Protein AF-A0AAW2L3M1-F1 (afdb_monomer)

Structure (mmCIF, N/CA/C/O backbone):
data_AF-A0AAW2L3M1-F1
#
_entry.id   AF-A0AAW2L3M1-F1
#
loop_
_atom_site.group_PDB
_atom_site.id
_atom_site.type_symbol
_atom_site.label_atom_id
_atom_site.label_alt_id
_atom_site.label_comp_id
_atom_site.label_asym_id
_atom_site.label_entity_id
_atom_site.label_seq_id
_atom_site.pdbx_PDB_ins_code
_atom_site.Cartn_x
_atom_site.Cartn_y
_atom_site.Cartn_z
_atom_site.occupancy
_atom_site.B_iso_or_equiv
_atom_site.auth_seq_id
_atom_site.auth_comp_id
_atom_site.auth_asym_id
_atom_site.auth_atom_id
_atom_site.pdbx_PDB_model_num
ATOM 1 N N . MET A 1 1 ? -17.867 -6.428 -8.859 1.00 43.53 1 MET A N 1
ATOM 2 C CA . MET A 1 1 ? -16.856 -5.504 -8.291 1.00 43.53 1 MET A CA 1
ATOM 3 C C . MET A 1 1 ? -17.599 -4.397 -7.557 1.00 43.53 1 MET A C 1
ATOM 5 O O . MET A 1 1 ? -18.505 -3.834 -8.151 1.00 43.53 1 MET A O 1
ATOM 9 N N . ARG A 1 2 ? -17.295 -4.099 -6.286 1.00 47.75 2 ARG A N 1
ATOM 10 C CA . ARG A 1 2 ? -17.884 -2.924 -5.616 1.00 47.75 2 ARG A CA 1
ATOM 11 C C . ARG A 1 2 ? -17.188 -1.676 -6.167 1.00 47.75 2 ARG A C 1
ATOM 13 O O . ARG A 1 2 ? -15.985 -1.535 -5.982 1.00 47.75 2 ARG A O 1
ATOM 20 N N . HIS A 1 3 ? -17.898 -0.830 -6.908 1.00 47.97 3 HIS A N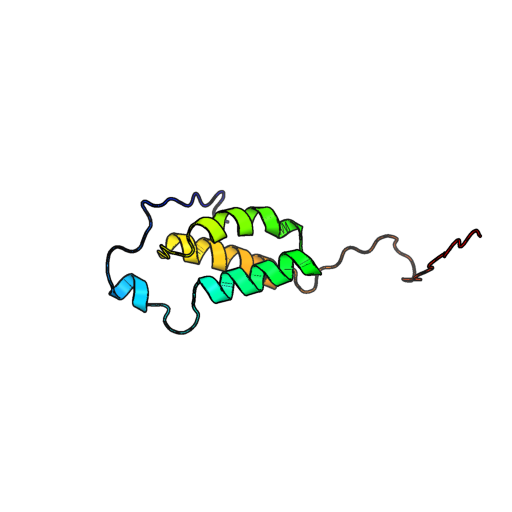 1
ATOM 21 C CA . HIS A 1 3 ? -17.343 0.428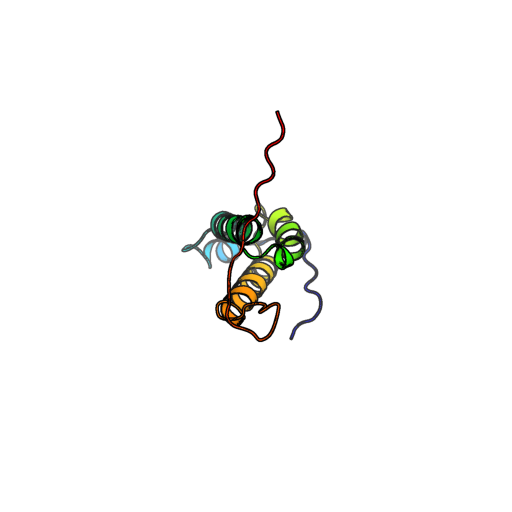 -7.414 1.00 47.97 3 HIS A CA 1
ATOM 22 C C . HIS A 1 3 ? -17.356 1.497 -6.316 1.00 47.97 3 HIS A C 1
ATOM 24 O O . HIS A 1 3 ? -18.366 1.683 -5.646 1.00 47.97 3 HIS A O 1
ATOM 30 N N . GLY A 1 4 ? -16.216 2.175 -6.136 1.00 67.38 4 GLY A N 1
ATOM 31 C CA . GLY A 1 4 ? -16.087 3.388 -5.321 1.00 67.38 4 GLY A CA 1
ATOM 32 C C . GLY A 1 4 ? -16.335 3.208 -3.821 1.00 67.38 4 GLY A C 1
ATOM 33 O O . GLY A 1 4 ? -17.281 3.780 -3.283 1.00 67.38 4 GLY A O 1
ATOM 34 N N . ILE A 1 5 ? -15.472 2.461 -3.118 1.00 69.75 5 ILE A N 1
ATOM 35 C CA . ILE A 1 5 ? -15.502 2.413 -1.646 1.00 69.75 5 ILE A CA 1
ATOM 36 C C . ILE A 1 5 ? -15.183 3.817 -1.105 1.00 69.75 5 ILE A C 1
ATOM 38 O O . ILE A 1 5 ? -14.037 4.260 -1.142 1.00 69.75 5 ILE A O 1
ATOM 42 N N . LYS A 1 6 ? -16.202 4.527 -0.606 1.00 78.81 6 LYS A N 1
ATOM 43 C CA . LYS A 1 6 ? -16.028 5.793 0.116 1.00 78.81 6 LYS A CA 1
ATOM 44 C C . LYS A 1 6 ? -15.695 5.493 1.574 1.00 78.81 6 LYS A C 1
ATOM 46 O O . LYS A 1 6 ? -16.530 4.947 2.294 1.00 78.81 6 LYS A O 1
ATOM 51 N N . LEU A 1 7 ? -14.482 5.854 1.985 1.00 81.56 7 LEU A N 1
ATOM 52 C CA . LEU A 1 7 ? -14.032 5.755 3.372 1.00 81.56 7 LEU A CA 1
ATOM 53 C C . LEU A 1 7 ? -14.363 7.045 4.132 1.00 81.56 7 LEU A C 1
ATOM 55 O O . LEU A 1 7 ? -14.299 8.146 3.584 1.00 81.56 7 LEU A O 1
ATOM 59 N N . SER A 1 8 ? -14.763 6.913 5.394 1.00 83.75 8 SER A N 1
ATOM 60 C CA . SER A 1 8 ? -15.159 8.024 6.256 1.00 83.75 8 SER A CA 1
ATOM 61 C C . SER A 1 8 ? -14.806 7.746 7.711 1.00 83.75 8 SER A C 1
ATOM 63 O O . SER A 1 8 ? -14.942 6.627 8.195 1.00 83.75 8 SER A O 1
ATOM 65 N N . LYS A 1 9 ? -14.495 8.809 8.464 1.00 79.19 9 LYS A N 1
ATOM 66 C CA . LYS A 1 9 ? -14.253 8.735 9.915 1.00 79.19 9 LYS A CA 1
ATOM 67 C C . LYS A 1 9 ? -15.441 8.155 10.696 1.00 79.19 9 LYS A C 1
ATOM 69 O O . LYS A 1 9 ? -15.247 7.604 11.772 1.00 79.19 9 LYS A O 1
ATOM 74 N N . LYS A 1 10 ? -16.665 8.216 10.156 1.00 81.44 10 LYS A N 1
ATOM 75 C CA . LYS A 1 10 ? -17.854 7.595 10.773 1.00 81.44 10 LYS A CA 1
ATOM 76 C C . LYS A 1 10 ? -17.781 6.061 10.829 1.00 81.44 10 LYS A C 1
ATOM 78 O O . LYS A 1 10 ? -18.526 5.455 11.588 1.00 81.44 10 LYS A O 1
ATOM 83 N N . GLN A 1 11 ? -16.900 5.453 10.032 1.00 79.75 11 GLN A N 1
ATOM 84 C CA . GLN A 1 11 ? -16.664 4.007 9.962 1.00 79.75 11 GLN A CA 1
ATOM 85 C C . GLN A 1 11 ? -15.502 3.564 10.865 1.00 79.75 11 GLN A C 1
ATOM 87 O O . GLN A 1 11 ? -14.967 2.473 10.686 1.00 79.75 11 GLN A O 1
ATOM 92 N N . SER A 1 12 ? -15.067 4.425 11.788 1.00 77.81 12 SER A N 1
ATOM 93 C CA . SER A 1 12 ? -14.106 4.060 12.831 1.00 77.81 12 SER A CA 1
ATOM 94 C C . SER A 1 12 ? -14.697 2.957 13.720 1.00 77.81 12 SER A C 1
ATOM 96 O O . SER A 1 12 ? -15.917 2.940 13.915 1.00 77.81 12 SER A O 1
ATOM 98 N N . PRO A 1 13 ? -13.865 2.045 14.248 1.00 74.56 13 PRO A N 1
ATOM 99 C CA . PRO A 1 13 ? -14.342 0.982 15.121 1.00 74.56 13 PRO A CA 1
ATOM 100 C C . PRO A 1 13 ? -14.916 1.602 16.399 1.00 74.56 13 PRO A C 1
ATOM 102 O O . PRO A 1 13 ? -14.396 2.604 16.894 1.00 74.56 13 PRO A O 1
ATOM 105 N N . LYS A 1 14 ? -16.021 1.041 16.897 1.00 77.50 14 LYS A N 1
ATOM 106 C CA . LYS A 1 14 ? -16.737 1.564 18.074 1.00 77.50 14 LYS A CA 1
ATOM 107 C C . LYS A 1 14 ? -16.524 0.719 19.323 1.00 77.50 14 LYS A C 1
ATOM 109 O O . LYS A 1 14 ? -16.859 1.166 20.414 1.00 77.50 14 LYS A O 1
ATOM 114 N N . THR A 1 15 ? -16.005 -0.493 19.158 1.00 75.81 15 THR A N 1
ATOM 115 C CA . THR A 1 15 ? -15.802 -1.458 20.241 1.00 75.81 15 THR A CA 1
ATOM 116 C C . THR A 1 15 ? -14.398 -2.053 20.185 1.00 75.81 15 THR A C 1
ATOM 118 O O . THR A 1 15 ? -13.809 -2.188 19.109 1.00 75.81 15 THR A O 1
ATOM 121 N N . ASP A 1 16 ? -13.873 -2.448 21.346 1.00 70.12 16 ASP A N 1
ATOM 122 C CA . ASP A 1 16 ? -12.558 -3.094 21.459 1.00 70.12 16 ASP A CA 1
ATOM 123 C C . ASP A 1 16 ? -12.499 -4.456 20.753 1.00 70.12 16 ASP A C 1
ATOM 125 O O . ASP A 1 16 ? -11.431 -4.889 20.318 1.00 70.12 16 ASP A O 1
ATOM 129 N N . GLU A 1 17 ? -13.641 -5.126 20.582 1.00 69.38 17 GLU A N 1
ATOM 130 C CA . GLU A 1 17 ? -13.722 -6.370 19.814 1.00 69.38 17 GLU A CA 1
ATOM 131 C C . GLU A 1 17 ? -13.488 -6.139 18.318 1.00 69.38 17 GLU A C 1
ATOM 133 O O . GLU A 1 17 ? -12.748 -6.892 17.683 1.00 69.38 17 GLU A O 1
ATOM 138 N N . GLU A 1 18 ? -14.040 -5.059 17.751 1.00 68.94 18 GLU A N 1
ATOM 139 C CA . GLU A 1 18 ? -13.790 -4.688 16.354 1.00 68.94 18 GLU A CA 1
ATOM 140 C C . GLU A 1 18 ? -12.322 -4.329 16.106 1.00 68.94 18 GLU A C 1
ATOM 142 O O . GLU A 1 18 ? -11.805 -4.616 15.026 1.00 68.94 18 GLU A O 1
ATOM 147 N N . LEU A 1 19 ? -11.648 -3.748 17.104 1.00 67.06 19 LEU A N 1
ATOM 148 C CA . LEU A 1 19 ? -10.213 -3.461 17.065 1.00 67.06 19 LEU A CA 1
ATOM 149 C C . LEU A 1 19 ? -9.364 -4.741 17.139 1.00 67.06 19 LEU A C 1
ATOM 151 O O . LEU A 1 19 ? -8.371 -4.864 16.422 1.00 67.06 19 LEU A O 1
ATOM 155 N N . LYS A 1 20 ? -9.749 -5.708 17.981 1.00 65.94 20 LYS A N 1
ATOM 156 C CA . LYS A 1 20 ? -8.982 -6.945 18.228 1.00 65.94 20 LYS A CA 1
ATOM 157 C C . LYS A 1 20 ? -9.176 -8.040 17.182 1.00 65.94 20 LYS A C 1
ATOM 159 O O . LYS A 1 20 ? -8.327 -8.920 17.072 1.00 65.94 20 LYS A O 1
ATOM 164 N N . ARG A 1 21 ? -10.245 -7.988 16.383 1.00 65.81 21 ARG A N 1
ATOM 165 C CA . ARG A 1 21 ? -10.605 -9.027 15.398 1.00 65.81 21 ARG A CA 1
ATOM 166 C C . ARG A 1 21 ? -9.532 -9.296 14.327 1.00 65.81 21 ARG A C 1
ATOM 168 O O . ARG A 1 21 ? -9.568 -10.339 13.679 1.00 65.81 21 ARG A O 1
ATOM 175 N N . ARG A 1 22 ? -8.556 -8.397 14.149 1.00 62.97 22 ARG A N 1
ATOM 176 C CA . ARG A 1 22 ? -7.392 -8.570 13.258 1.00 62.97 22 ARG A CA 1
ATOM 177 C C . ARG A 1 22 ? -6.077 -8.330 14.005 1.00 62.97 22 ARG A C 1
ATOM 179 O O . ARG A 1 22 ? -5.328 -7.414 13.688 1.00 62.97 22 ARG A O 1
ATOM 186 N N . SER A 1 23 ? -5.797 -9.154 15.010 1.00 58.59 23 SER A N 1
ATOM 187 C CA . SER A 1 23 ? -4.612 -9.034 15.874 1.00 58.59 23 SER A CA 1
ATOM 188 C C . SER A 1 23 ? -3.281 -9.399 15.209 1.00 58.59 23 SER A C 1
ATOM 190 O O . SER A 1 23 ? -2.230 -9.030 15.721 1.00 58.59 23 SER A O 1
ATOM 192 N N . ASN A 1 24 ? -3.296 -10.133 14.093 1.00 68.75 24 ASN A N 1
ATOM 193 C CA . ASN A 1 24 ? -2.068 -10.738 13.559 1.00 68.75 24 ASN A CA 1
ATOM 194 C C . ASN A 1 24 ? -1.241 -9.775 12.691 1.00 68.75 24 ASN A C 1
ATOM 196 O O . ASN A 1 24 ? -0.037 -9.963 12.553 1.00 68.75 24 ASN A O 1
ATOM 200 N N . ILE A 1 25 ? -1.874 -8.765 12.083 1.00 75.12 25 ILE A N 1
ATOM 201 C CA . ILE A 1 25 ? -1.216 -7.772 11.222 1.00 75.12 25 ILE A CA 1
ATOM 202 C C . ILE A 1 25 ? -1.813 -6.404 11.532 1.00 75.12 25 ILE A C 1
ATOM 204 O O . ILE A 1 25 ? -3.023 -6.206 11.412 1.00 75.12 25 ILE A O 1
ATOM 208 N N . THR A 1 26 ? -0.967 -5.442 11.896 1.00 84.88 26 THR A N 1
ATOM 209 C CA . THR A 1 26 ? -1.417 -4.070 12.130 1.00 84.88 26 THR A CA 1
ATOM 210 C C . THR A 1 26 ? -1.739 -3.378 10.808 1.00 84.88 26 THR A C 1
ATOM 212 O O . THR A 1 26 ? -1.069 -3.564 9.790 1.00 84.88 26 THR A O 1
ATOM 215 N N . TYR A 1 27 ? -2.762 -2.526 10.819 1.00 87.25 27 TYR A N 1
ATOM 216 C CA . TYR A 1 27 ? -3.132 -1.731 9.645 1.00 87.25 27 TYR A CA 1
ATOM 217 C C . TYR A 1 27 ? -1.967 -0.861 9.150 1.00 87.25 27 TYR A C 1
ATOM 219 O O . TYR A 1 27 ? -1.756 -0.715 7.948 1.00 87.25 27 TYR A O 1
ATOM 227 N N . THR A 1 28 ? -1.179 -0.313 10.078 1.00 87.31 28 THR A N 1
ATOM 228 C CA . THR A 1 28 ? 0.021 0.477 9.780 1.00 87.31 28 THR A CA 1
ATOM 229 C C . THR A 1 28 ? 1.073 -0.337 9.036 1.00 87.31 28 THR A C 1
ATOM 231 O O . THR A 1 28 ? 1.616 0.156 8.050 1.00 87.31 28 THR A O 1
ATOM 234 N N . SER A 1 29 ? 1.307 -1.591 9.440 1.00 89.62 29 SER A N 1
ATOM 235 C CA . SER A 1 29 ? 2.205 -2.506 8.730 1.00 89.62 29 SER A CA 1
ATOM 236 C C . SER A 1 29 ? 1.727 -2.752 7.296 1.00 89.62 29 SER A C 1
ATOM 238 O O . SER A 1 29 ? 2.499 -2.560 6.359 1.00 89.62 29 SER A O 1
ATOM 240 N N . ALA A 1 30 ? 0.439 -3.056 7.100 1.00 91.00 30 ALA A N 1
ATOM 241 C CA . ALA A 1 30 ? -0.120 -3.287 5.767 1.00 91.00 30 ALA A CA 1
ATOM 242 C C . ALA A 1 30 ? -0.011 -2.050 4.853 1.00 91.00 30 ALA A C 1
ATOM 244 O O . ALA A 1 30 ? 0.389 -2.164 3.694 1.00 91.00 30 ALA A O 1
ATOM 245 N N . VAL A 1 31 ? -0.322 -0.859 5.373 1.00 92.00 31 VAL A N 1
ATOM 246 C CA . VAL A 1 31 ? -0.172 0.408 4.637 1.00 92.00 31 VAL A CA 1
ATOM 247 C C . VAL A 1 31 ? 1.296 0.677 4.289 1.00 92.00 31 VAL A C 1
ATOM 249 O O . VAL A 1 31 ? 1.579 1.092 3.168 1.00 92.00 31 VAL A O 1
ATOM 252 N N . GLY A 1 32 ? 2.231 0.395 5.202 1.00 93.69 32 GLY A N 1
ATOM 253 C CA . GLY A 1 32 ? 3.670 0.525 4.955 1.00 93.69 32 GLY A CA 1
ATOM 254 C C . GLY A 1 32 ? 4.168 -0.398 3.840 1.00 93.69 32 GLY A C 1
ATOM 255 O O . GLY A 1 32 ? 4.887 0.043 2.946 1.00 93.69 32 GLY A O 1
ATOM 256 N N . SER A 1 33 ? 3.723 -1.656 3.821 1.00 93.75 33 SER A N 1
ATOM 257 C CA . SER A 1 33 ? 4.053 -2.585 2.733 1.00 93.75 33 SER A CA 1
ATOM 258 C C . SER A 1 33 ? 3.505 -2.116 1.381 1.00 93.75 33 SER A C 1
ATOM 260 O O . SER A 1 33 ? 4.194 -2.220 0.370 1.00 93.75 33 SER A O 1
ATOM 262 N N . ILE A 1 34 ? 2.290 -1.556 1.345 1.00 94.81 34 ILE A N 1
ATOM 263 C CA . ILE A 1 34 ? 1.716 -0.999 0.109 1.00 94.81 34 ILE A CA 1
ATOM 264 C C . ILE A 1 34 ? 2.500 0.241 -0.349 1.00 94.81 34 ILE A C 1
ATOM 266 O O . ILE A 1 34 ? 2.734 0.394 -1.546 1.00 94.81 34 ILE A O 1
ATOM 270 N N . GLN A 1 35 ? 2.951 1.097 0.572 1.00 96.19 35 GLN A N 1
ATOM 271 C CA . GLN A 1 35 ? 3.797 2.255 0.254 1.00 96.19 35 GLN A CA 1
ATOM 272 C C . GLN A 1 35 ? 5.098 1.848 -0.441 1.00 96.19 35 GLN A C 1
ATOM 274 O O . GLN A 1 35 ? 5.470 2.472 -1.433 1.00 96.19 35 GLN A O 1
ATOM 279 N N . TYR A 1 36 ? 5.750 0.784 0.031 1.00 95.75 36 TYR A N 1
ATOM 280 C CA . TYR A 1 36 ? 6.945 0.246 -0.618 1.00 95.75 36 TYR A CA 1
ATOM 281 C C . TYR A 1 36 ? 6.657 -0.199 -2.060 1.00 95.75 36 TYR A C 1
ATOM 283 O O . TYR A 1 36 ? 7.351 0.196 -2.993 1.00 95.75 36 TYR A O 1
ATOM 291 N N . VAL A 1 37 ? 5.570 -0.949 -2.265 1.00 94.19 37 VAL A N 1
ATOM 292 C CA . VAL A 1 37 ? 5.149 -1.404 -3.600 1.00 94.19 37 VAL A CA 1
ATOM 293 C C . VAL A 1 37 ? 4.869 -0.224 -4.539 1.00 94.19 37 VAL A C 1
ATOM 295 O O . VAL A 1 37 ? 5.287 -0.251 -5.695 1.00 94.19 37 VAL A O 1
ATOM 298 N N . VAL A 1 38 ? 4.216 0.832 -4.044 1.00 95.06 38 VAL A N 1
ATOM 299 C CA . VAL A 1 38 ? 3.951 2.057 -4.815 1.00 95.06 38 VAL A CA 1
ATOM 300 C C . VAL A 1 38 ? 5.240 2.760 -5.239 1.00 95.06 38 VAL A C 1
ATOM 302 O O . VAL A 1 38 ? 5.321 3.218 -6.375 1.00 95.06 38 VAL A O 1
ATOM 305 N N . GLN A 1 39 ? 6.237 2.838 -4.355 1.00 94.50 39 GLN A N 1
ATOM 306 C CA . GLN A 1 39 ? 7.517 3.490 -4.651 1.00 94.50 39 GLN A CA 1
ATOM 307 C C . GLN A 1 39 ? 8.378 2.699 -5.636 1.00 94.50 39 GLN A C 1
ATOM 309 O O . GLN A 1 39 ? 9.047 3.305 -6.466 1.00 94.50 39 GLN A O 1
ATOM 314 N N . CYS A 1 40 ? 8.380 1.369 -5.544 1.00 92.06 40 CYS A N 1
ATOM 315 C CA . CYS A 1 40 ? 9.315 0.551 -6.313 1.00 92.06 40 CYS A CA 1
ATOM 316 C C . CYS A 1 40 ? 8.768 0.110 -7.669 1.00 92.06 40 CYS A C 1
ATOM 318 O O . CYS A 1 40 ? 9.497 0.134 -8.654 1.00 92.06 40 CYS A O 1
ATOM 320 N N . THR A 1 41 ? 7.520 -0.360 -7.723 1.00 87.75 41 THR A N 1
ATOM 321 C CA . THR A 1 41 ? 7.048 -1.116 -8.894 1.00 87.75 41 THR A CA 1
ATOM 322 C C . THR A 1 41 ? 5.675 -0.698 -9.390 1.00 87.75 41 THR A C 1
ATOM 324 O O . THR A 1 41 ? 5.391 -0.885 -10.569 1.00 87.75 41 THR A O 1
ATOM 327 N N . ARG A 1 42 ? 4.802 -0.154 -8.532 1.00 89.12 42 ARG A N 1
ATOM 328 C CA . ARG A 1 42 ? 3.364 -0.006 -8.820 1.00 89.12 42 ARG A CA 1
ATOM 329 C C . ARG A 1 42 ? 2.793 1.359 -8.429 1.00 89.12 42 ARG A C 1
ATOM 331 O O . ARG A 1 42 ? 1.920 1.443 -7.556 1.00 89.12 42 ARG A O 1
ATOM 338 N N . PRO A 1 43 ? 3.232 2.440 -9.101 1.00 92.19 43 PRO A N 1
ATOM 339 C CA . PRO A 1 43 ? 2.767 3.796 -8.812 1.00 92.19 43 PRO A CA 1
ATOM 340 C C . PRO A 1 43 ? 1.269 3.995 -9.092 1.00 92.19 43 PRO A C 1
ATOM 342 O O . PRO A 1 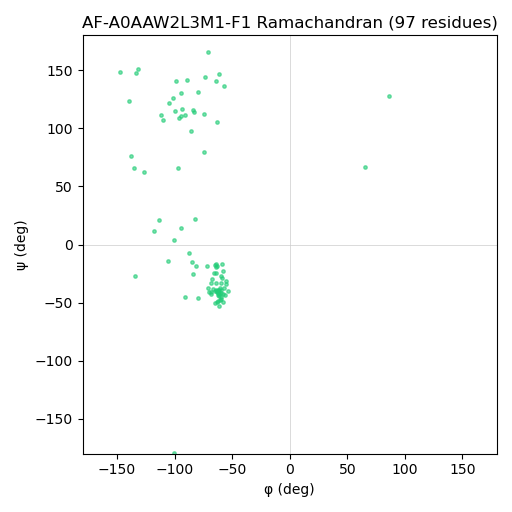43 ? 0.650 4.894 -8.528 1.00 92.19 43 PRO A O 1
ATOM 345 N N . ASP A 1 44 ? 0.643 3.130 -9.892 1.00 91.00 44 ASP A N 1
ATOM 346 C CA . ASP A 1 44 ? -0.788 3.180 -10.212 1.00 91.00 44 ASP A CA 1
ATOM 347 C C . ASP A 1 44 ? -1.705 2.972 -8.988 1.00 91.00 44 ASP A C 1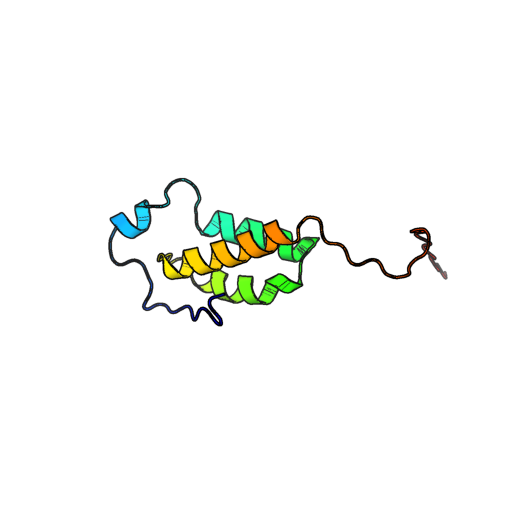
ATOM 349 O O . ASP A 1 44 ? -2.870 3.370 -8.997 1.00 91.00 44 ASP A O 1
ATOM 353 N N . VAL A 1 45 ? -1.181 2.411 -7.894 1.00 92.69 45 VAL A N 1
ATOM 354 C CA . VAL A 1 45 ? -1.907 2.219 -6.625 1.00 92.69 45 VAL A CA 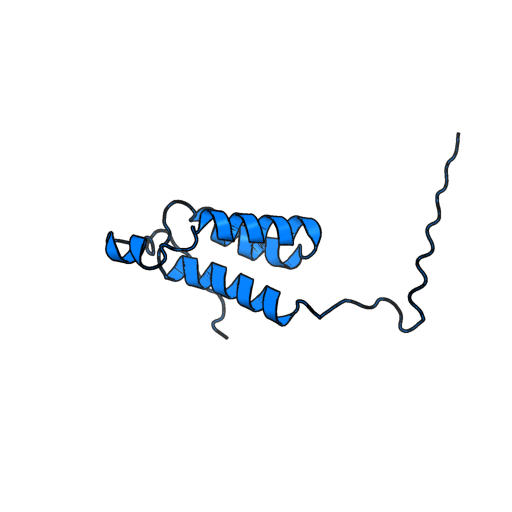1
ATOM 355 C C . VAL A 1 45 ? -1.809 3.443 -5.696 1.00 92.69 45 VAL A C 1
ATOM 357 O O . VAL A 1 45 ? -2.524 3.513 -4.692 1.00 92.69 45 VAL A O 1
ATOM 360 N N . ALA A 1 46 ? -0.991 4.450 -6.028 1.00 94.06 46 ALA A N 1
ATOM 361 C CA . ALA A 1 46 ? -0.697 5.597 -5.161 1.00 94.06 46 ALA A CA 1
ATOM 362 C C . ALA A 1 46 ? -1.953 6.329 -4.666 1.00 94.06 46 ALA A C 1
ATOM 364 O O . ALA A 1 46 ? -2.048 6.687 -3.489 1.00 94.06 46 ALA A O 1
ATOM 365 N N . TYR A 1 47 ? -2.955 6.502 -5.532 1.00 93.56 47 TYR A N 1
ATOM 366 C CA . TYR A 1 47 ? -4.206 7.148 -5.139 1.00 93.56 47 TYR A CA 1
ATOM 367 C C . TYR A 1 47 ? -4.946 6.343 -4.064 1.00 93.56 47 TYR A C 1
ATOM 369 O O . TYR A 1 47 ? -5.314 6.893 -3.025 1.00 93.56 47 TYR A O 1
ATOM 377 N N . ALA A 1 48 ? -5.120 5.036 -4.273 1.00 92.31 48 ALA A N 1
ATOM 378 C CA . ALA A 1 48 ? -5.813 4.170 -3.323 1.00 92.31 48 ALA A CA 1
ATOM 379 C C . ALA A 1 48 ? -5.091 4.146 -1.967 1.00 92.31 48 ALA A C 1
ATOM 381 O O . ALA A 1 48 ? -5.727 4.281 -0.917 1.00 92.31 48 ALA A O 1
ATOM 382 N N . LEU A 1 49 ? -3.758 4.082 -1.997 1.00 93.44 49 LEU A N 1
ATOM 383 C CA . LEU A 1 49 ? -2.926 4.192 -0.807 1.00 93.44 49 LEU A CA 1
ATOM 384 C C . LEU A 1 49 ? -3.163 5.515 -0.069 1.00 93.44 49 LEU A C 1
ATOM 386 O O . LEU A 1 49 ? -3.448 5.494 1.127 1.00 93.44 49 LEU A O 1
ATOM 390 N N . SER A 1 50 ? -3.140 6.646 -0.782 1.00 92.94 50 SER A N 1
ATOM 391 C CA . SER A 1 50 ? -3.338 7.985 -0.207 1.00 92.94 50 SER A CA 1
ATOM 392 C C . SER A 1 50 ? -4.688 8.166 0.493 1.00 92.94 50 SER A C 1
ATOM 394 O O . SER A 1 50 ? -4.819 8.989 1.399 1.00 92.94 50 SER A O 1
ATOM 396 N N . VAL A 1 51 ? -5.711 7.417 0.073 1.00 91.38 51 VAL A N 1
ATOM 397 C CA . VAL A 1 51 ? -7.031 7.421 0.711 1.00 91.38 51 VAL A CA 1
ATOM 398 C C . VAL A 1 51 ? -7.004 6.547 1.963 1.00 91.38 51 VAL A C 1
ATOM 400 O O . VAL A 1 51 ? -7.469 6.978 3.016 1.00 91.38 51 VAL A O 1
ATOM 403 N N . THR A 1 52 ? -6.426 5.345 1.884 1.00 89.69 52 THR A N 1
ATOM 404 C CA . THR A 1 52 ? -6.345 4.416 3.027 1.00 89.69 52 THR A CA 1
ATOM 405 C C . THR A 1 52 ? -5.410 4.891 4.145 1.00 89.69 52 THR A C 1
ATOM 407 O O . THR A 1 52 ? -5.708 4.663 5.320 1.00 89.69 52 THR A O 1
ATOM 410 N N . SER A 1 53 ? -4.321 5.599 3.833 1.00 90.00 53 SER A N 1
ATOM 411 C CA . SER A 1 53 ? -3.341 6.063 4.827 1.00 90.00 53 SER A CA 1
ATOM 412 C C . SER A 1 53 ? -3.913 7.091 5.808 1.00 90.00 53 SER A C 1
ATOM 414 O O . SER A 1 53 ? -3.476 7.162 6.953 1.00 90.00 53 SER A O 1
ATOM 416 N N . ARG A 1 54 ? -4.964 7.822 5.419 1.00 89.25 54 ARG A N 1
ATOM 417 C CA . ARG A 1 54 ? -5.634 8.832 6.263 1.00 89.25 54 ARG A CA 1
ATOM 418 C C . ARG A 1 54 ? -6.302 8.254 7.512 1.00 89.25 54 ARG A C 1
ATOM 420 O O . ARG A 1 54 ? -6.633 9.009 8.421 1.00 89.25 54 ARG A O 1
ATOM 427 N N . TYR A 1 55 ? -6.527 6.940 7.551 1.00 85.38 55 TYR A N 1
ATOM 428 C CA . TYR A 1 55 ? -7.296 6.261 8.598 1.00 85.38 55 TYR A CA 1
ATOM 429 C C . TYR A 1 55 ? -6.448 5.313 9.460 1.00 85.38 55 TYR A C 1
ATOM 431 O O . TYR A 1 55 ? -6.995 4.435 10.119 1.00 85.38 55 TYR A O 1
ATOM 439 N N . GLN A 1 56 ? -5.121 5.499 9.498 1.00 77.75 56 GLN A N 1
ATOM 440 C CA . GLN A 1 56 ? -4.201 4.670 10.296 1.00 77.75 56 GLN A CA 1
ATOM 441 C C . GLN A 1 56 ? -4.549 4.609 11.793 1.00 77.75 56 GLN A C 1
ATOM 443 O O . GLN A 1 56 ? -4.315 3.581 12.420 1.00 77.75 56 GLN A O 1
ATOM 448 N N . ALA A 1 57 ? -5.134 5.676 12.348 1.00 71.69 57 ALA A N 1
ATOM 449 C CA . ALA A 1 57 ? -5.543 5.744 13.753 1.00 71.69 57 ALA A CA 1
ATOM 450 C C . ALA A 1 57 ? -6.935 5.139 14.040 1.00 71.69 57 ALA A C 1
ATOM 452 O O . ALA A 1 57 ? -7.262 4.904 15.199 1.00 71.69 57 ALA A O 1
ATOM 453 N N . CYS A 1 58 ? -7.767 4.892 13.017 1.00 65.69 58 CYS A N 1
ATOM 454 C CA . CYS A 1 58 ? -9.182 4.535 13.184 1.00 65.69 58 CYS A CA 1
ATOM 455 C C . CYS A 1 58 ? -9.609 3.407 12.228 1.00 65.69 58 CYS A C 1
ATOM 457 O O . CYS A 1 58 ? -10.291 3.626 11.224 1.00 65.69 58 CYS A O 1
ATOM 459 N N . THR A 1 59 ? -9.220 2.175 12.538 1.00 68.31 59 THR A N 1
ATOM 460 C CA . THR A 1 59 ? -9.185 1.055 11.585 1.00 68.31 59 THR A CA 1
ATOM 461 C C . THR A 1 59 ? -10.425 0.161 11.646 1.00 68.31 59 THR A C 1
ATOM 463 O O . THR A 1 59 ? -10.367 -1.011 11.999 1.00 68.31 59 THR A O 1
ATOM 466 N N . GLY A 1 60 ? -11.585 0.707 11.280 1.00 78.25 60 GLY A N 1
ATOM 467 C CA . GLY A 1 60 ? -12.812 -0.096 11.174 1.00 78.25 60 GLY A CA 1
ATOM 468 C C . GLY A 1 60 ? -12.788 -1.061 9.979 1.00 78.25 60 GLY A C 1
ATOM 469 O O . GLY A 1 60 ? -11.993 -0.895 9.051 1.00 78.25 60 GLY A O 1
ATOM 470 N N . GLU A 1 61 ? -13.698 -2.041 9.951 1.00 81.00 61 GLU A N 1
ATOM 471 C CA . GLU A 1 61 ? -13.759 -3.079 8.897 1.00 81.00 61 GLU A CA 1
ATOM 472 C C . GLU A 1 61 ? -13.851 -2.511 7.475 1.00 81.00 61 GLU A C 1
ATOM 474 O O . GLU A 1 61 ? -13.273 -3.060 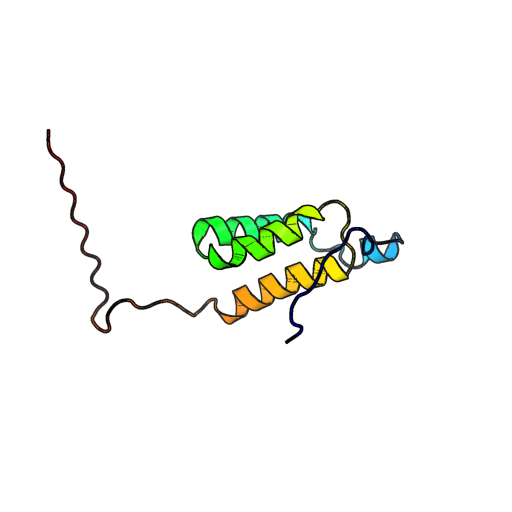6.539 1.00 81.00 61 GLU A O 1
ATOM 479 N N . ALA A 1 62 ? -14.535 -1.378 7.295 1.00 83.50 62 ALA A N 1
ATOM 480 C CA . ALA A 1 62 ? -14.629 -0.730 5.989 1.00 83.50 62 ALA A CA 1
ATOM 481 C C . ALA A 1 62 ? -13.253 -0.282 5.459 1.00 83.50 62 ALA A C 1
ATOM 483 O O . ALA A 1 62 ? -12.966 -0.452 4.272 1.00 83.50 62 ALA A O 1
ATOM 484 N N . HIS A 1 63 ? -12.389 0.243 6.335 1.00 86.38 63 HIS A N 1
ATOM 485 C CA . HIS A 1 63 ? -11.031 0.665 5.981 1.00 86.38 63 HIS A CA 1
ATOM 486 C C . HIS A 1 63 ? -10.157 -0.543 5.632 1.00 86.38 63 HIS A C 1
ATOM 488 O O . HIS A 1 63 ? -9.457 -0.531 4.617 1.00 86.38 63 HIS A O 1
ATOM 494 N N . TRP A 1 64 ? -10.271 -1.624 6.409 1.00 85.94 64 TRP A N 1
ATOM 495 C CA . TRP A 1 64 ? -9.623 -2.901 6.108 1.00 85.94 64 TRP A CA 1
ATOM 496 C C . TRP A 1 64 ? -10.064 -3.486 4.767 1.00 85.94 64 TRP A C 1
ATOM 498 O O . TRP A 1 64 ? -9.224 -3.959 4.005 1.00 85.94 64 TRP A O 1
ATOM 508 N N . GLY A 1 65 ? -11.347 -3.381 4.418 1.00 87.62 65 GLY A N 1
ATOM 509 C CA . GLY A 1 65 ? -11.847 -3.772 3.100 1.00 87.62 65 GLY A CA 1
ATOM 510 C C . GLY A 1 65 ? -11.185 -3.001 1.949 1.00 87.62 65 GLY A C 1
ATOM 511 O O . GLY A 1 65 ? -10.951 -3.568 0.879 1.00 87.62 65 GLY A O 1
ATOM 512 N N . GLY A 1 66 ? -10.829 -1.731 2.166 1.00 89.00 66 GLY A N 1
ATOM 513 C CA . GLY A 1 66 ? -10.048 -0.930 1.219 1.00 89.00 66 GLY A CA 1
ATOM 514 C C . GLY A 1 66 ? -8.631 -1.475 1.028 1.00 89.00 66 GLY A C 1
ATOM 515 O O . GLY A 1 66 ? -8.222 -1.745 -0.102 1.00 89.00 66 GLY A O 1
ATOM 516 N N . VAL A 1 67 ? -7.916 -1.719 2.128 1.00 90.44 67 VAL A N 1
ATOM 517 C CA . VAL A 1 67 ? -6.563 -2.307 2.114 1.00 90.44 67 VAL A CA 1
ATOM 518 C C . VAL A 1 67 ? -6.563 -3.693 1.464 1.00 90.44 67 VAL A C 1
ATOM 520 O O . VAL A 1 67 ? -5.747 -3.970 0.588 1.00 90.44 67 VAL A O 1
ATOM 523 N N . GLU A 1 68 ? -7.523 -4.553 1.803 1.00 89.94 68 GLU A N 1
ATOM 524 C CA . GLU A 1 68 ? -7.671 -5.859 1.158 1.00 89.94 68 GLU A CA 1
ATOM 525 C C . GLU A 1 68 ? -7.920 -5.754 -0.341 1.00 89.94 68 GLU A C 1
ATOM 527 O O . GLU A 1 68 ? -7.438 -6.590 -1.100 1.00 89.94 68 GLU A O 1
ATOM 532 N N . SER A 1 69 ? -8.692 -4.759 -0.779 1.00 91.75 69 SER A N 1
ATOM 533 C CA . SER A 1 69 ? -8.966 -4.557 -2.202 1.00 91.75 69 SER A CA 1
ATOM 534 C C . SER A 1 69 ? -7.686 -4.201 -2.956 1.00 91.75 69 SER A C 1
ATOM 536 O O . SER A 1 69 ? -7.453 -4.742 -4.037 1.00 91.75 69 SER A O 1
ATOM 538 N N . ILE A 1 70 ? -6.823 -3.373 -2.358 1.00 92.75 70 ILE A N 1
ATOM 539 C CA . ILE A 1 70 ? -5.496 -3.056 -2.898 1.00 92.75 70 ILE A CA 1
ATOM 540 C C . ILE A 1 70 ? -4.627 -4.317 -2.973 1.00 92.75 70 ILE A C 1
ATOM 542 O O . ILE A 1 70 ? -4.066 -4.619 -4.023 1.00 92.75 70 ILE A O 1
ATOM 546 N N . LEU A 1 71 ? -4.555 -5.101 -1.896 1.00 92.50 71 LEU A N 1
ATOM 547 C CA . LEU A 1 71 ? -3.754 -6.330 -1.870 1.00 92.50 71 LEU A CA 1
ATOM 548 C C . LEU A 1 71 ? -4.267 -7.381 -2.868 1.00 92.50 71 LEU A C 1
ATOM 550 O O . LEU A 1 71 ? -3.474 -8.031 -3.546 1.00 92.50 71 LEU A O 1
ATOM 554 N N . LYS A 1 72 ? -5.590 -7.523 -3.016 1.00 93.81 72 LYS A N 1
ATOM 555 C CA . LYS A 1 72 ? -6.218 -8.396 -4.025 1.00 93.81 72 LYS A CA 1
ATOM 556 C C . LYS A 1 72 ? -5.876 -7.941 -5.441 1.00 93.81 72 LYS A C 1
ATOM 558 O O . LYS A 1 72 ? -5.585 -8.783 -6.288 1.00 93.81 72 LYS A O 1
ATOM 563 N N . TYR A 1 73 ? -5.882 -6.632 -5.689 1.00 92.81 73 TYR A N 1
ATOM 564 C CA . TYR A 1 73 ? -5.461 -6.063 -6.966 1.00 92.81 73 TYR A CA 1
ATOM 565 C C . TYR A 1 73 ? -3.994 -6.390 -7.260 1.00 92.81 73 TYR A C 1
ATOM 567 O O . TYR A 1 73 ? -3.720 -7.001 -8.289 1.00 92.81 73 TYR A O 1
ATOM 575 N N . LEU A 1 74 ? -3.081 -6.090 -6.330 1.00 91.94 74 LEU A N 1
ATOM 576 C CA . LEU A 1 74 ? -1.651 -6.393 -6.459 1.00 91.94 74 LEU A CA 1
ATOM 577 C C . LEU A 1 74 ? -1.397 -7.885 -6.708 1.00 91.94 74 LEU A C 1
ATOM 579 O O . LEU A 1 74 ? -0.638 -8.237 -7.605 1.00 91.94 74 LEU A O 1
ATOM 583 N N . LYS A 1 75 ? -2.091 -8.769 -5.983 1.00 93.31 75 LYS A N 1
ATOM 584 C CA . LYS A 1 75 ? -1.985 -10.222 -6.170 1.00 93.31 75 LYS A CA 1
ATOM 585 C C . LYS A 1 75 ? -2.419 -10.673 -7.565 1.00 93.31 75 LYS A C 1
ATOM 587 O O . LYS A 1 75 ? -1.807 -11.584 -8.109 1.00 93.31 75 LYS A O 1
ATOM 592 N N . ARG A 1 76 ? -3.471 -10.074 -8.133 1.00 92.62 76 ARG A N 1
ATOM 593 C CA . ARG A 1 76 ? -4.031 -10.485 -9.435 1.00 92.62 76 ARG A CA 1
ATOM 594 C C . ARG A 1 76 ? -3.086 -10.214 -10.603 1.00 92.62 76 ARG A C 1
ATOM 596 O O . ARG A 1 76 ? -3.150 -10.898 -11.611 1.00 92.62 76 ARG A O 1
ATOM 603 N N . ILE A 1 77 ? -2.255 -9.196 -10.471 1.00 89.31 77 ILE A N 1
ATOM 604 C CA . ILE A 1 77 ? -1.461 -8.636 -11.568 1.00 89.31 77 ILE A CA 1
ATOM 605 C C . ILE A 1 77 ? 0.044 -8.756 -11.310 1.00 89.31 77 ILE A C 1
ATOM 607 O O . ILE A 1 77 ? 0.833 -8.130 -12.005 1.00 89.31 77 ILE A O 1
ATOM 611 N N . LYS A 1 78 ? 0.445 -9.539 -10.301 1.00 87.38 78 LYS A N 1
ATOM 612 C CA . LYS A 1 78 ? 1.852 -9.761 -9.939 1.00 87.38 78 LYS A CA 1
ATOM 613 C C . LYS A 1 78 ? 2.679 -10.351 -11.093 1.00 87.38 78 LYS A C 1
ATOM 615 O O . LYS A 1 78 ? 3.870 -10.094 -11.165 1.00 87.38 78 LYS A O 1
ATOM 620 N N . ASP A 1 79 ? 2.026 -11.111 -11.975 1.00 86.88 79 ASP A N 1
ATOM 621 C CA . ASP A 1 79 ? 2.640 -11.777 -13.128 1.00 86.88 79 ASP A CA 1
ATOM 622 C C . ASP A 1 79 ? 2.384 -11.001 -14.438 1.00 86.88 79 ASP A C 1
ATOM 624 O O . ASP A 1 79 ? 2.739 -11.466 -15.517 1.00 86.88 79 ASP A O 1
ATOM 628 N N . MET A 1 80 ? 1.731 -9.832 -14.369 1.00 85.12 80 MET A N 1
ATOM 629 C CA . MET A 1 80 ? 1.461 -8.987 -15.533 1.00 85.12 80 MET A CA 1
ATOM 630 C C . MET A 1 80 ? 2.560 -7.937 -15.676 1.00 85.12 80 MET A C 1
ATOM 632 O O . MET A 1 80 ? 2.863 -7.210 -14.732 1.00 85.12 80 MET A O 1
ATOM 636 N N . PHE A 1 81 ? 3.110 -7.818 -16.877 1.00 75.50 81 PHE A N 1
ATOM 637 C CA . PHE A 1 81 ? 4.139 -6.848 -17.228 1.00 75.50 81 PHE A CA 1
ATOM 638 C C . PHE A 1 81 ? 3.778 -6.175 -18.550 1.00 75.50 81 PHE A C 1
ATOM 640 O O . PHE A 1 81 ? 3.139 -6.773 -19.418 1.00 75.50 81 PHE A O 1
ATOM 647 N N . LEU A 1 82 ? 4.156 -4.905 -18.684 1.00 75.25 82 LEU A N 1
ATOM 648 C CA . LEU A 1 82 ? 4.010 -4.179 -19.937 1.00 75.25 82 LEU A CA 1
ATOM 649 C C . LEU A 1 82 ? 5.218 -4.505 -20.815 1.00 75.25 82 LEU A C 1
ATOM 651 O O . LEU A 1 82 ? 6.344 -4.172 -20.455 1.00 75.25 82 LEU A O 1
ATOM 655 N N . ILE A 1 83 ? 4.983 -5.152 -21.954 1.00 75.88 83 ILE A N 1
ATOM 656 C CA . ILE A 1 83 ? 6.014 -5.380 -22.969 1.00 75.88 83 ILE A CA 1
ATOM 657 C C . ILE A 1 83 ? 5.920 -4.235 -23.976 1.00 75.88 83 ILE A C 1
ATOM 659 O O . ILE A 1 83 ? 4.891 -4.078 -24.636 1.00 75.88 83 ILE A O 1
ATOM 663 N N . TYR A 1 84 ? 6.969 -3.419 -24.077 1.00 67.38 84 TYR A N 1
ATOM 664 C CA . TYR A 1 84 ? 7.053 -2.356 -25.076 1.00 67.38 84 TYR A CA 1
ATOM 665 C C . TYR A 1 84 ? 7.851 -2.871 -26.281 1.00 67.38 84 TYR A C 1
ATOM 667 O O . TYR A 1 84 ? 9.054 -3.075 -26.177 1.00 67.38 84 TYR A O 1
ATOM 675 N N . GLY A 1 85 ? 7.169 -3.108 -27.407 1.00 69.50 85 GLY A N 1
ATOM 676 C CA . GLY A 1 85 ? 7.757 -3.722 -28.605 1.00 69.50 85 GLY A CA 1
ATOM 677 C C . GLY A 1 85 ? 7.726 -5.256 -28.564 1.00 69.50 85 GLY A C 1
ATOM 678 O O . GLY A 1 85 ? 8.140 -5.874 -27.595 1.00 69.50 85 GLY A O 1
ATOM 679 N N . GLY A 1 86 ? 7.202 -5.885 -29.621 1.00 63.34 86 GLY A N 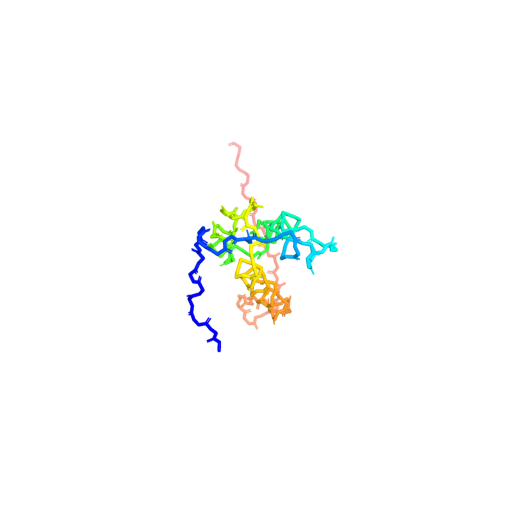1
ATOM 680 C CA . GLY A 1 86 ? 7.035 -7.346 -29.723 1.00 63.34 86 GLY A CA 1
ATOM 681 C C . GLY A 1 86 ? 8.288 -8.112 -30.164 1.00 63.34 86 GLY A C 1
ATOM 682 O O . GLY A 1 86 ? 8.158 -9.198 -30.724 1.00 63.34 86 GLY A O 1
ATOM 683 N N . GLY A 1 87 ? 9.471 -7.520 -29.988 1.00 72.69 87 GLY A N 1
ATOM 684 C CA . GLY A 1 87 ? 10.764 -8.127 -30.301 1.00 72.69 87 GLY A CA 1
ATOM 685 C C . GLY A 1 87 ? 11.463 -8.665 -29.054 1.00 72.69 87 GLY A C 1
ATOM 686 O O . GLY A 1 87 ? 10.940 -8.584 -27.944 1.00 72.69 87 GLY A O 1
ATOM 687 N N . GLU A 1 88 ? 12.658 -9.218 -29.243 1.00 73.50 88 GLU A N 1
ATOM 688 C CA . GLU A 1 88 ? 13.529 -9.632 -28.143 1.00 73.50 88 GLU A CA 1
ATOM 689 C C . GLU A 1 88 ? 13.814 -8.436 -27.211 1.00 73.50 88 GLU A C 1
ATOM 691 O O . GLU A 1 88 ? 14.022 -7.314 -27.677 1.00 73.50 88 GLU A O 1
ATOM 696 N N . LEU A 1 89 ? 13.766 -8.651 -25.891 1.00 69.12 89 LEU A N 1
ATOM 697 C CA . LEU A 1 89 ? 13.949 -7.592 -24.893 1.00 69.12 89 LEU A CA 1
ATOM 698 C C . LEU A 1 89 ? 15.436 -7.201 -24.809 1.00 69.12 89 LEU A C 1
ATOM 700 O O . LEU A 1 89 ? 16.150 -7.646 -23.912 1.00 69.12 89 LEU A O 1
ATOM 704 N N . ILE A 1 90 ? 15.908 -6.386 -25.751 1.00 74.56 90 ILE A N 1
ATOM 705 C CA . ILE A 1 90 ? 17.280 -5.869 -25.766 1.00 74.56 90 ILE A CA 1
ATOM 706 C C . ILE A 1 90 ? 17.299 -4.529 -25.018 1.00 74.56 90 ILE A C 1
ATOM 708 O O . ILE A 1 90 ? 16.717 -3.541 -25.461 1.00 74.56 90 ILE A O 1
ATOM 712 N N . LEU A 1 91 ? 17.942 -4.501 -23.847 1.00 74.81 91 LEU A N 1
ATOM 713 C CA . LEU A 1 91 ? 18.155 -3.280 -23.068 1.00 74.81 91 LEU A CA 1
ATOM 714 C C . LEU A 1 91 ? 19.429 -2.575 -23.560 1.00 74.81 91 LEU A C 1
ATOM 716 O O . LEU A 1 91 ? 20.529 -2.925 -23.137 1.00 74.81 91 LEU A O 1
ATOM 720 N N . GLU A 1 92 ? 19.283 -1.575 -24.429 1.00 78.75 92 GLU A N 1
ATOM 721 C CA . GLU A 1 92 ? 20.387 -0.712 -24.874 1.00 78.75 92 GLU A CA 1
ATOM 722 C C . GLU A 1 92 ? 20.372 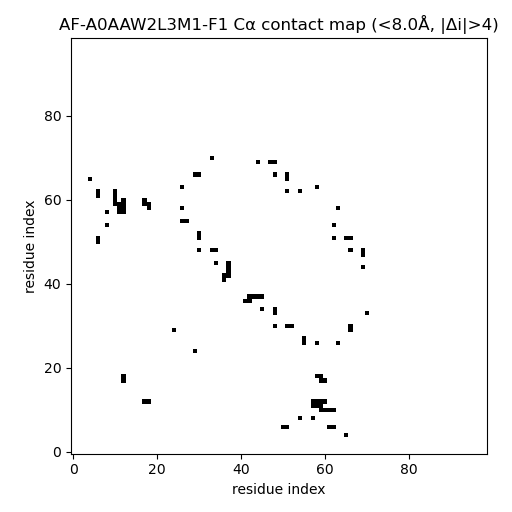0.613 -24.102 1.00 78.75 92 GLU A C 1
ATOM 724 O O . GLU A 1 92 ? 19.431 1.401 -24.190 1.00 78.75 92 GLU A O 1
ATOM 729 N N . GLY A 1 93 ? 21.414 0.848 -23.302 1.00 83.44 93 GLY A N 1
ATOM 730 C CA . GLY A 1 93 ? 21.619 2.099 -22.577 1.00 83.44 93 GLY A CA 1
ATOM 731 C C . GLY A 1 93 ? 22.715 2.931 -23.233 1.00 83.44 93 GLY A C 1
ATOM 732 O O . GLY A 1 93 ? 23.853 2.477 -23.325 1.00 83.44 93 GLY A O 1
ATOM 733 N N . TYR A 1 94 ? 22.392 4.156 -23.643 1.00 81.12 94 TYR A N 1
ATOM 734 C CA . TYR A 1 94 ? 23.370 5.127 -24.135 1.00 81.12 94 TYR A CA 1
ATOM 735 C C . TYR A 1 94 ? 23.676 6.134 -23.026 1.00 81.12 94 TYR A C 1
ATOM 737 O O . TYR A 1 94 ? 22.765 6.737 -22.462 1.00 81.12 94 TYR A O 1
ATOM 745 N N . SER A 1 95 ? 24.957 6.308 -22.705 1.00 82.69 95 SER A N 1
ATOM 746 C CA . SER A 1 95 ? 25.429 7.338 -21.780 1.00 82.69 95 SER A CA 1
ATOM 747 C C . SER A 1 95 ? 26.234 8.349 -22.578 1.00 82.69 95 SER A C 1
ATOM 749 O O . SER A 1 95 ? 27.315 8.017 -23.059 1.00 82.69 95 SER A O 1
ATOM 751 N N . ASP A 1 96 ? 25.717 9.566 -22.713 1.00 78.25 96 ASP A N 1
ATOM 752 C CA . ASP A 1 96 ? 26.484 10.682 -23.255 1.00 78.25 96 ASP A CA 1
ATOM 753 C C . ASP A 1 96 ? 27.096 11.466 -22.093 1.00 78.25 96 ASP A C 1
ATOM 755 O O . ASP A 1 96 ? 26.392 12.074 -21.285 1.00 78.25 96 ASP A O 1
ATOM 759 N N . ALA A 1 97 ? 28.417 11.375 -21.975 1.00 74.56 97 ALA A N 1
ATOM 760 C CA . ALA A 1 97 ? 29.201 12.162 -21.042 1.00 74.56 97 ALA A CA 1
ATOM 761 C C . ALA A 1 97 ? 30.010 13.167 -21.861 1.00 74.56 97 ALA A C 1
ATOM 763 O O . ALA A 1 97 ? 30.977 12.803 -22.529 1.00 74.56 97 ALA A O 1
ATOM 764 N N . SER A 1 98 ? 29.606 14.431 -21.797 1.00 77.00 98 SER A N 1
ATOM 765 C CA . SER A 1 98 ? 30.383 15.558 -22.313 1.00 77.00 98 SER A CA 1
ATOM 766 C C . SER A 1 98 ? 31.143 16.224 -21.157 1.00 77.00 98 SER A C 1
ATOM 768 O O . SER A 1 98 ? 30.602 16.31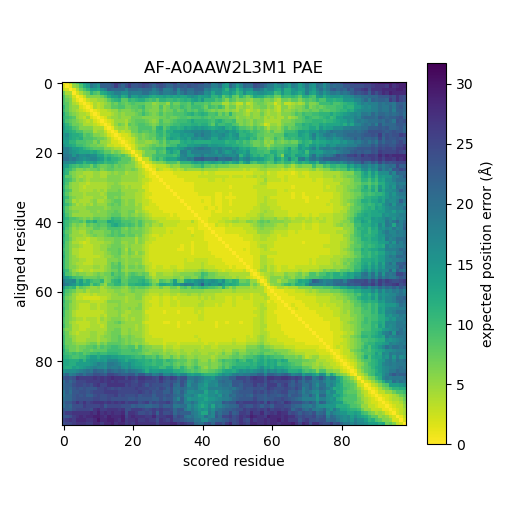6 -20.053 1.00 77.00 98 SER A O 1
ATOM 770 N N . PHE A 1 99 ? 32.393 16.635 -21.404 1.00 69.69 99 PHE A N 1
ATOM 771 C CA . PHE A 1 99 ? 33.263 17.340 -20.447 1.00 69.69 99 PHE A CA 1
ATOM 772 C C . PHE A 1 99 ? 32.926 18.832 -20.352 1.00 69.69 99 PHE A C 1
ATOM 774 O O . PHE A 1 99 ? 32.638 19.430 -21.415 1.00 69.69 99 PHE A O 1
#

Foldseek 3Di:
DDPDLDDDLVQFDDDVCQVCVPVPDQLVNLLVVVVVCCVPPNVVCVVLSVRLVVCSPGDGPSSVVSSVVSVVVCVVCVVPDDDDDPDDPDDDDDDDDDD

Sequence (99 aa):
MRHGIKLSKKQSPKTDEELKRRSNITYTSAVGSIQYVVQCTRPDVAYALSVTSRYQACTGEAHWGGVESILKYLKRIKDMFLIYGGGELILEGYSDASF

Nearest PDB structures (foldseek):
  4uru-assembly1_S  TM=3.540E-01  e=4.477E+00  Homo sapiens
  1xd4-assembly2_B  TM=3.536E-01  e=7.197E+00  Homo sapiens
  4nyi-assembly1_S  TM=2.660E-01  e=6.023E+00  Homo sapiens

pLDDT: mean 81.3, std 11.48, range [43.53, 96.19]

Mean predicted aligned error: 9.91 Å

Radius of gyration: 18.94 Å; Cα contacts (8 Å, |Δi|>4): 53; chains: 1; bounding box: 51×29×52 Å

Secondary structure (DSSP, 8-state):
--------GGGS--SHHHHHTTTTS-HHHHHHHHHHHHHHT-GGGHHHHHHHGGGTT---HHHHHHHHHHHHHHHHTTT-----SSS------------

Solvent-accessible surface area (backbone atoms only — not comparable to full-atom values): 6567 Å² total; per-residue (Å²): 131,89,80,78,87,81,83,56,81,88,49,34,54,89,46,73,64,61,59,52,76,55,74,90,59,56,67,58,57,56,50,52,57,51,52,51,43,27,75,75,79,40,57,87,49,43,65,64,49,64,60,58,61,77,38,66,92,45,65,8,71,69,55,49,53,52,55,51,49,52,51,53,50,52,64,74,44,70,87,62,76,89,77,85,66,99,63,83,91,76,87,82,83,87,83,89,83,83,134

Organism: Sesamum radiatum (NCBI:txid300843)